Protein AF-A0A4R6VM57-F1 (afdb_monomer_lite)

Structure (mmCIF, N/CA/C/O backbone):
data_AF-A0A4R6VM57-F1
#
_entry.id   AF-A0A4R6VM57-F1
#
loop_
_atom_site.group_PDB
_atom_site.id
_atom_site.type_symbol
_atom_site.label_atom_id
_atom_site.label_alt_id
_atom_site.label_comp_id
_atom_site.label_asym_id
_atom_si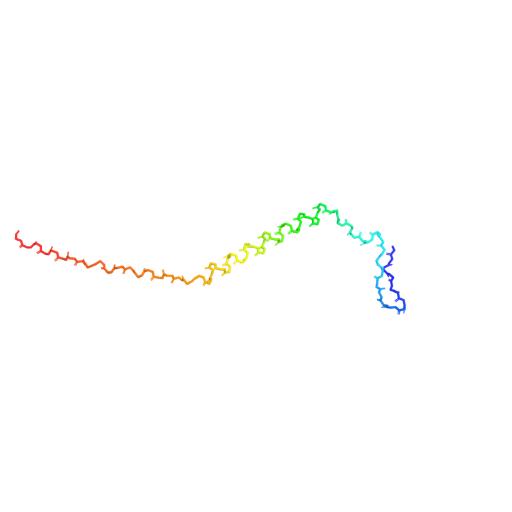te.label_entity_id
_atom_site.label_seq_id
_atom_site.pdbx_PDB_ins_code
_atom_site.Cartn_x
_atom_site.Cartn_y
_atom_site.Cartn_z
_atom_site.occupancy
_atom_site.B_iso_or_equiv
_atom_site.auth_seq_id
_atom_site.auth_comp_id
_atom_site.auth_asym_id
_atom_site.auth_atom_id
_atom_site.pdbx_PDB_model_num
ATOM 1 N N . MET A 1 1 ? 12.465 13.016 -24.319 1.00 64.94 1 MET A N 1
ATOM 2 C CA . MET A 1 1 ? 11.817 11.916 -25.068 1.00 64.94 1 MET A CA 1
ATOM 3 C C . MET A 1 1 ? 10.334 11.892 -24.700 1.00 64.94 1 MET A C 1
ATOM 5 O O . MET A 1 1 ? 10.036 12.307 -23.589 1.00 64.94 1 MET A O 1
ATOM 9 N N . SER A 1 2 ? 9.420 11.461 -25.577 1.00 77.62 2 SER A N 1
ATOM 10 C CA . SER A 1 2 ? 7.969 11.401 -25.285 1.00 77.62 2 SER A CA 1
ATOM 11 C C . SER A 1 2 ? 7.486 9.946 -25.218 1.00 77.62 2 SER A C 1
ATOM 13 O O . SER A 1 2 ? 8.063 9.116 -25.920 1.00 77.62 2 SER A O 1
ATOM 15 N N . PRO A 1 3 ? 6.463 9.612 -24.403 1.00 83.31 3 PRO A N 1
ATOM 16 C CA . PRO A 1 3 ? 5.861 8.279 -24.394 1.00 83.31 3 PRO A CA 1
ATOM 17 C C . PRO A 1 3 ? 5.361 7.879 -25.782 1.00 83.31 3 PRO A C 1
ATOM 19 O O . PRO A 1 3 ? 4.726 8.685 -26.465 1.00 83.31 3 PRO A O 1
ATOM 22 N N . THR A 1 4 ? 5.614 6.635 -26.184 1.00 89.62 4 THR A N 1
ATOM 23 C CA . THR A 1 4 ? 5.212 6.126 -27.503 1.00 89.62 4 THR A CA 1
ATOM 24 C C . THR A 1 4 ? 4.154 5.050 -27.331 1.00 89.62 4 THR A C 1
ATOM 26 O O . THR A 1 4 ? 4.312 4.143 -26.520 1.00 89.62 4 THR A O 1
ATOM 29 N N . THR A 1 5 ? 3.077 5.120 -28.110 1.00 92.19 5 THR A N 1
ATOM 30 C CA . THR A 1 5 ? 2.035 4.083 -28.110 1.00 92.19 5 THR A CA 1
ATOM 31 C C . THR A 1 5 ? 2.302 3.086 -29.234 1.00 92.19 5 THR A C 1
ATOM 33 O O . THR A 1 5 ? 2.530 3.489 -30.374 1.00 92.19 5 THR A O 1
ATOM 36 N N . CYS A 1 6 ? 2.279 1.787 -28.930 1.00 87.69 6 CYS A N 1
ATOM 37 C CA . CYS A 1 6 ? 2.416 0.733 -29.929 1.00 87.69 6 CYS A CA 1
ATOM 38 C C . CYS A 1 6 ? 1.164 0.691 -30.827 1.00 87.69 6 CYS A C 1
ATOM 40 O O . CYS A 1 6 ? 0.071 0.435 -30.317 1.00 87.69 6 CYS A O 1
ATOM 42 N N . PRO A 1 7 ? 1.286 0.872 -32.153 1.00 88.00 7 PRO A N 1
ATOM 43 C CA . PRO A 1 7 ? 0.129 0.924 -33.047 1.00 88.00 7 PRO A CA 1
ATOM 44 C C . PRO A 1 7 ? -0.587 -0.428 -33.210 1.00 88.00 7 PRO A C 1
ATOM 46 O O . PRO A 1 7 ? -1.742 -0.455 -33.615 1.00 88.00 7 PRO A O 1
ATOM 49 N N . CYS A 1 8 ? 0.064 -1.549 -32.881 1.00 90.06 8 CYS A N 1
ATOM 50 C CA . CYS A 1 8 ? -0.513 -2.887 -33.047 1.00 90.06 8 CYS A CA 1
ATOM 51 C C . CYS A 1 8 ? -1.389 -3.330 -31.865 1.00 90.06 8 CYS A C 1
ATOM 53 O O . CYS A 1 8 ? -2.308 -4.121 -32.051 1.00 90.06 8 CYS A O 1
ATOM 55 N N . CYS A 1 9 ? -1.086 -2.872 -30.646 1.00 93.81 9 CYS A N 1
ATOM 56 C CA . CYS A 1 9 ? -1.741 -3.353 -29.422 1.00 93.81 9 CYS A CA 1
ATOM 57 C C . CYS A 1 9 ? -2.147 -2.248 -28.435 1.00 93.81 9 CYS A C 1
ATOM 59 O O . CYS A 1 9 ? -2.709 -2.552 -27.388 1.00 93.81 9 CYS A O 1
ATOM 61 N N . GLY A 1 10 ? -1.857 -0.977 -28.731 1.00 91.69 10 GLY A N 1
ATOM 62 C CA . GLY A 1 10 ? -2.234 0.162 -27.887 1.00 91.69 10 GLY A CA 1
ATOM 63 C C . GLY A 1 10 ? -1.438 0.296 -26.584 1.00 91.69 10 GLY A C 1
ATOM 64 O O . GLY A 1 10 ? -1.720 1.185 -25.787 1.00 91.69 10 GLY A O 1
ATOM 65 N N . VAL A 1 11 ? -0.438 -0.559 -26.350 1.00 93.50 11 VAL A N 1
ATOM 66 C CA . VAL A 1 11 ? 0.420 -0.475 -25.161 1.00 93.50 11 VAL A CA 1
ATOM 67 C C . VAL A 1 11 ? 1.268 0.794 -25.221 1.00 93.50 11 VAL A C 1
ATOM 69 O O . VAL A 1 11 ? 1.943 1.050 -26.220 1.00 93.50 11 VAL A O 1
ATOM 72 N N . VAL A 1 12 ? 1.259 1.571 -24.139 1.00 90.12 12 VAL A N 1
ATOM 73 C CA . VAL A 1 12 ? 2.118 2.749 -23.976 1.00 90.12 12 VAL A CA 1
ATOM 74 C C . VAL A 1 12 ? 3.475 2.306 -23.442 1.00 90.12 12 VAL A C 1
ATOM 76 O O . VAL A 1 12 ? 3.573 1.718 -22.366 1.00 90.12 12 VAL A O 1
ATOM 79 N N . VAL A 1 13 ? 4.528 2.598 -24.196 1.00 86.00 13 VAL A N 1
ATOM 80 C CA . VAL A 1 13 ? 5.916 2.360 -23.807 1.00 86.00 13 VAL A CA 1
ATOM 81 C C . VAL A 1 13 ? 6.483 3.659 -23.247 1.00 86.00 13 VAL A C 1
ATOM 83 O O . VAL A 1 13 ? 6.620 4.658 -23.959 1.00 86.00 13 VAL A O 1
ATOM 86 N N . MET A 1 14 ? 6.813 3.636 -21.958 1.00 84.81 14 MET A N 1
ATOM 87 C CA . MET A 1 14 ? 7.503 4.738 -21.297 1.00 84.81 14 MET A CA 1
ATOM 88 C C . MET A 1 14 ? 9.015 4.632 -21.563 1.00 84.81 14 MET A C 1
ATOM 90 O O . MET A 1 14 ? 9.580 3.547 -21.407 1.00 84.81 14 MET A O 1
ATOM 94 N N . PRO A 1 15 ? 9.689 5.723 -21.966 1.00 79.81 15 PRO A N 1
ATOM 95 C CA . PRO A 1 15 ? 11.146 5.783 -22.046 1.00 79.81 15 PRO A CA 1
ATOM 96 C C . PRO A 1 15 ? 11.779 5.431 -20.699 1.00 79.81 15 PRO A C 1
ATOM 98 O O . PRO A 1 15 ? 11.241 5.803 -19.658 1.00 79.81 15 PRO A O 1
ATOM 101 N N . ARG A 1 16 ? 12.938 4.758 -20.713 1.00 73.31 16 ARG A N 1
ATOM 102 C CA . ARG A 1 16 ? 13.639 4.354 -19.479 1.00 73.31 16 ARG A CA 1
ATOM 103 C C . ARG A 1 16 ? 14.033 5.541 -18.602 1.00 73.31 16 ARG A C 1
ATOM 105 O O . ARG A 1 16 ? 14.038 5.428 -17.388 1.00 73.31 16 ARG A O 1
ATOM 112 N N . GLU A 1 17 ? 14.289 6.704 -19.196 1.00 74.44 17 GLU A N 1
ATOM 113 C CA . GLU A 1 17 ? 14.542 7.924 -18.416 1.00 74.44 17 GLU A CA 1
ATOM 114 C C . GLU A 1 17 ? 13.312 8.386 -17.606 1.00 74.44 17 GLU A C 1
ATOM 116 O O . GLU A 1 17 ? 13.449 9.185 -16.686 1.00 74.44 17 GLU A O 1
ATOM 121 N N . MET A 1 18 ? 12.111 7.907 -17.955 1.00 68.25 18 MET A N 1
ATOM 122 C CA . MET A 1 18 ? 10.853 8.171 -17.249 1.00 68.25 18 MET A CA 1
ATOM 123 C C . MET A 1 18 ? 10.375 6.988 -16.399 1.00 68.25 18 MET A C 1
ATOM 125 O O . MET A 1 18 ? 9.365 7.120 -15.704 1.00 68.25 18 MET A O 1
ATOM 129 N N . SER A 1 19 ? 11.046 5.832 -16.451 1.00 69.94 19 SER A N 1
ATOM 130 C CA . SER A 1 19 ? 10.745 4.731 -15.538 1.00 69.94 19 SER A CA 1
ATOM 131 C C . SER A 1 19 ? 11.418 4.999 -14.201 1.00 69.94 19 SER A C 1
ATOM 133 O O . SER A 1 19 ? 12.635 5.140 -14.124 1.00 69.94 19 SER A O 1
ATOM 135 N N . TYR A 1 20 ? 10.612 5.079 -13.147 1.00 70.44 20 TYR A N 1
ATOM 136 C CA . TYR A 1 20 ? 11.122 5.148 -11.788 1.00 70.44 20 TYR A CA 1
ATOM 137 C C . TYR A 1 20 ? 11.486 3.729 -11.347 1.00 70.44 20 TYR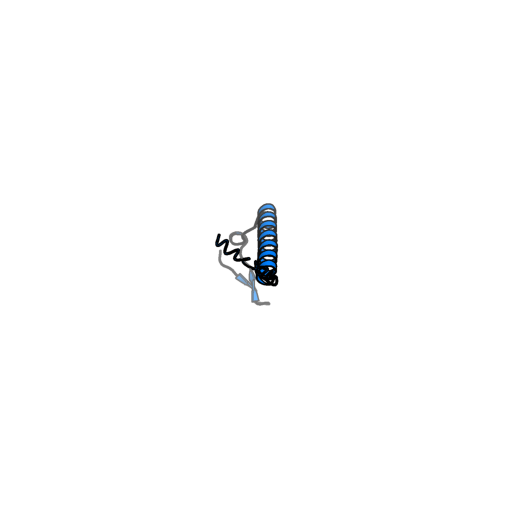 A C 1
ATOM 139 O O . TYR A 1 20 ? 10.607 2.942 -10.987 1.00 70.44 20 TYR A O 1
ATOM 147 N N . ASP A 1 21 ? 12.769 3.385 -11.427 1.00 70.12 21 ASP A N 1
ATOM 148 C CA . ASP A 1 21 ? 13.273 2.141 -10.855 1.00 70.12 21 ASP A CA 1
ATOM 149 C C . ASP A 1 21 ? 13.327 2.324 -9.337 1.00 70.12 21 ASP A C 1
ATOM 151 O O . ASP A 1 21 ? 14.189 3.011 -8.796 1.00 70.12 21 ASP A O 1
ATOM 155 N N . PHE A 1 22 ? 12.342 1.765 -8.636 1.00 68.12 22 PHE A N 1
ATOM 156 C CA . PHE A 1 22 ? 12.415 1.685 -7.185 1.00 68.12 22 PHE A CA 1
ATOM 157 C C . PHE A 1 22 ? 13.484 0.660 -6.820 1.00 68.12 22 PHE A C 1
ATOM 159 O O . PHE A 1 22 ? 13.383 -0.504 -7.217 1.00 68.12 22 PHE A O 1
ATOM 166 N N . ASP A 1 23 ? 14.470 1.068 -6.023 1.00 72.00 23 ASP A N 1
ATOM 167 C CA . ASP A 1 23 ? 15.431 0.128 -5.463 1.00 72.00 23 ASP A CA 1
ATOM 168 C C . ASP A 1 23 ? 14.686 -0.969 -4.689 1.00 72.00 23 ASP A C 1
ATOM 170 O O . ASP A 1 23 ? 13.702 -0.715 -3.980 1.00 72.00 23 ASP A O 1
ATOM 174 N N . GLY A 1 24 ? 15.150 -2.217 -4.811 1.00 71.50 24 GLY A N 1
ATOM 175 C CA . GLY A 1 24 ? 14.506 -3.366 -4.163 1.00 71.50 24 GLY A CA 1
ATOM 176 C C . GLY A 1 24 ? 14.366 -3.198 -2.643 1.00 71.50 24 GLY A C 1
ATOM 177 O O . GLY A 1 24 ? 13.403 -3.682 -2.044 1.00 71.50 24 GLY A O 1
ATOM 178 N N . GLU A 1 25 ? 15.278 -2.444 -2.023 1.00 74.25 25 GLU A N 1
ATOM 179 C CA . GLU A 1 25 ? 15.213 -2.067 -0.611 1.00 74.25 25 GLU A CA 1
ATOM 180 C C . GLU A 1 25 ? 14.035 -1.124 -0.305 1.00 74.25 25 GLU A C 1
ATOM 182 O O . GLU A 1 25 ? 13.316 -1.337 0.678 1.00 74.25 25 GLU A O 1
ATOM 187 N N . THR A 1 26 ? 13.764 -0.141 -1.171 1.00 82.31 26 THR A N 1
ATOM 188 C CA . THR A 1 26 ? 12.627 0.785 -1.042 1.00 82.31 26 THR A CA 1
ATOM 189 C C . THR A 1 26 ? 11.299 0.041 -1.143 1.00 82.31 26 THR A C 1
ATOM 191 O O . THR A 1 26 ? 10.415 0.234 -0.304 1.00 82.31 26 THR A O 1
ATOM 194 N N . VAL A 1 27 ? 11.166 -0.868 -2.113 1.00 83.75 27 VAL A N 1
ATOM 195 C CA . VAL A 1 27 ? 9.950 -1.685 -2.277 1.00 83.75 27 VAL A CA 1
ATOM 196 C C . VAL A 1 27 ? 9.727 -2.578 -1.056 1.00 83.75 27 VAL A C 1
ATOM 198 O O . VAL A 1 27 ? 8.607 -2.663 -0.542 1.00 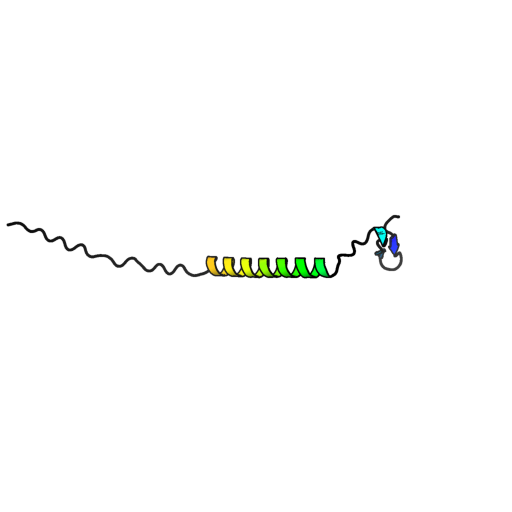83.75 27 VAL A O 1
ATOM 201 N N . ALA A 1 28 ? 10.785 -3.211 -0.546 1.00 83.69 28 ALA A N 1
ATOM 202 C CA . ALA A 1 28 ? 10.704 -4.042 0.650 1.00 83.69 28 ALA A CA 1
ATOM 203 C C . ALA A 1 28 ? 10.314 -3.227 1.896 1.00 83.69 28 ALA A C 1
ATOM 205 O O . ALA A 1 28 ? 9.499 -3.693 2.698 1.00 83.69 28 ALA A O 1
ATOM 206 N N . SER A 1 29 ? 10.851 -2.012 2.050 1.00 85.81 29 SER A N 1
ATOM 207 C CA . SER A 1 29 ? 10.499 -1.118 3.159 1.00 85.81 29 SER A CA 1
ATOM 208 C C . SER A 1 29 ? 9.030 -0.706 3.112 1.00 85.81 29 SER A C 1
ATOM 210 O O . SER A 1 29 ? 8.297 -0.946 4.074 1.00 85.81 29 SER A O 1
ATOM 212 N N . LEU A 1 30 ? 8.565 -0.203 1.965 1.00 90.81 30 LEU A N 1
ATOM 213 C CA . LEU A 1 30 ? 7.167 0.194 1.773 1.00 90.81 30 LEU A CA 1
ATOM 214 C C . LEU A 1 30 ? 6.207 -0.984 1.982 1.00 90.81 30 LEU A C 1
ATOM 216 O O . LEU A 1 30 ? 5.150 -0.838 2.594 1.00 90.81 30 LEU A O 1
ATOM 220 N N . THR A 1 31 ? 6.591 -2.183 1.542 1.00 92.88 31 THR A N 1
ATOM 221 C CA . THR A 1 31 ? 5.789 -3.396 1.754 1.00 92.88 31 THR A CA 1
ATOM 222 C C . THR A 1 31 ? 5.611 -3.702 3.244 1.00 92.88 31 THR A C 1
ATOM 224 O O . THR A 1 31 ? 4.500 -4.030 3.675 1.00 92.88 31 THR A O 1
ATOM 227 N N . ARG A 1 32 ? 6.671 -3.561 4.053 1.00 94.38 32 ARG A N 1
ATOM 228 C CA . ARG A 1 32 ? 6.592 -3.748 5.512 1.00 94.38 32 ARG A CA 1
ATOM 229 C C . ARG A 1 32 ? 5.693 -2.705 6.169 1.00 94.38 32 ARG A C 1
ATOM 231 O O . ARG A 1 32 ? 4.866 -3.066 7.007 1.00 94.38 32 ARG A O 1
ATOM 238 N N . GLU A 1 33 ? 5.809 -1.442 5.772 1.00 96.44 33 GLU A N 1
ATOM 239 C CA . GLU A 1 33 ? 4.974 -0.359 6.306 1.00 96.44 33 GLU A CA 1
ATOM 240 C C . GLU A 1 33 ? 3.489 -0.579 5.995 1.00 96.44 33 GLU A C 1
ATOM 242 O O . GLU A 1 33 ? 2.641 -0.507 6.890 1.00 96.44 33 GLU A O 1
ATOM 247 N N . VAL A 1 34 ? 3.162 -0.948 4.752 1.00 97.62 34 VAL A N 1
ATOM 248 C CA . VAL A 1 34 ? 1.785 -1.265 4.344 1.00 97.62 34 VAL A CA 1
ATOM 249 C C . VAL A 1 34 ? 1.241 -2.469 5.118 1.00 97.62 34 VAL A C 1
ATOM 251 O O . VAL A 1 34 ? 0.081 -2.455 5.545 1.00 97.62 34 VAL A O 1
ATOM 254 N N . ALA A 1 35 ? 2.055 -3.505 5.340 1.00 97.62 35 ALA A N 1
ATOM 255 C CA . ALA A 1 35 ? 1.656 -4.664 6.135 1.00 97.62 35 ALA A CA 1
ATOM 256 C C . ALA A 1 35 ? 1.346 -4.277 7.592 1.00 97.62 35 ALA A C 1
ATOM 258 O O . ALA A 1 35 ? 0.307 -4.678 8.131 1.00 97.62 35 ALA A O 1
ATOM 259 N N . TYR A 1 36 ? 2.192 -3.445 8.205 1.00 96.75 36 TYR A N 1
ATOM 260 C CA . TYR A 1 36 ? 1.972 -2.929 9.556 1.00 96.75 36 TYR A CA 1
ATOM 261 C C . TYR A 1 36 ? 0.674 -2.113 9.655 1.00 96.75 36 TYR A C 1
ATOM 263 O O . TYR A 1 36 ? -0.139 -2.346 10.555 1.00 96.75 36 TYR A O 1
ATOM 271 N N . LEU A 1 37 ? 0.436 -1.202 8.707 1.00 98.00 37 LEU A N 1
ATOM 272 C CA . LEU A 1 37 ? -0.783 -0.388 8.649 1.00 98.00 37 LEU A CA 1
ATOM 273 C C . LEU A 1 37 ? -2.040 -1.259 8.555 1.00 98.00 37 LEU A C 1
ATOM 275 O O . LEU A 1 37 ? -2.988 -1.063 9.318 1.00 98.00 37 LEU A O 1
ATOM 279 N N . ARG A 1 38 ? -2.037 -2.268 7.675 1.00 97.62 38 ARG A N 1
ATOM 280 C CA . ARG A 1 38 ? -3.162 -3.207 7.528 1.00 97.62 38 ARG A CA 1
ATOM 281 C C . ARG A 1 38 ? -3.446 -3.969 8.821 1.00 97.62 38 ARG A C 1
ATOM 283 O O . ARG A 1 38 ? -4.604 -4.047 9.230 1.00 97.62 38 ARG A O 1
ATOM 290 N N . ALA A 1 39 ? -2.409 -4.483 9.483 1.00 96.75 39 ALA A N 1
ATOM 291 C CA . ALA A 1 39 ? -2.554 -5.185 10.757 1.00 96.75 39 ALA A CA 1
ATOM 292 C C . ALA A 1 39 ? -3.117 -4.266 11.855 1.00 96.75 39 ALA A C 1
ATOM 294 O O . ALA A 1 39 ? -3.998 -4.659 12.620 1.00 96.75 39 ALA A O 1
ATOM 295 N N . THR A 1 40 ? -2.653 -3.019 11.912 1.00 95.88 40 THR A N 1
ATOM 296 C CA . THR A 1 40 ? -3.139 -2.030 12.880 1.00 95.88 40 THR A CA 1
ATOM 297 C C . THR A 1 40 ? -4.598 -1.663 12.635 1.00 95.88 40 THR A C 1
ATOM 299 O O . THR A 1 40 ? -5.392 -1.700 13.573 1.00 95.88 40 THR A O 1
ATOM 302 N N . VAL A 1 41 ? -4.993 -1.413 11.386 1.00 96.19 41 VAL A N 1
ATOM 303 C CA . VAL A 1 41 ? -6.398 -1.156 11.033 1.00 96.19 41 VAL A CA 1
ATOM 304 C C . VAL A 1 41 ? -7.285 -2.355 11.374 1.00 96.19 41 VAL A C 1
ATOM 306 O O . VAL A 1 41 ? -8.375 -2.169 11.912 1.00 96.19 41 VAL A O 1
ATOM 309 N N . ALA A 1 42 ? -6.829 -3.582 11.110 1.00 94.38 42 ALA A N 1
ATOM 310 C CA . ALA A 1 42 ? -7.570 -4.788 11.473 1.00 94.38 42 ALA A CA 1
ATOM 311 C C . ALA A 1 42 ? -7.801 -4.882 12.991 1.00 94.38 42 ALA A C 1
ATOM 313 O O . ALA A 1 42 ? -8.927 -5.132 13.420 1.00 94.38 42 ALA A O 1
ATOM 314 N N . ARG A 1 43 ? -6.775 -4.600 13.806 1.00 91.06 43 ARG A N 1
ATOM 315 C CA . ARG A 1 43 ? -6.903 -4.556 15.274 1.00 91.06 43 ARG A CA 1
ATOM 316 C C . ARG A 1 43 ? -7.876 -3.480 15.744 1.00 91.06 43 ARG A C 1
ATOM 318 O O . ARG A 1 43 ? -8.713 -3.760 16.594 1.00 91.06 43 ARG A O 1
ATOM 325 N N . LEU A 1 44 ? -7.799 -2.275 15.181 1.00 93.19 44 LEU A N 1
ATOM 326 C CA . LEU A 1 44 ? -8.706 -1.181 15.537 1.00 93.19 44 LEU A CA 1
ATOM 327 C C . LEU A 1 44 ? -10.160 -1.516 15.190 1.00 93.19 44 LEU A C 1
ATOM 329 O O . LEU A 1 44 ? -11.049 -1.278 16.001 1.00 93.19 44 LEU A O 1
ATOM 333 N N . ARG A 1 45 ? -10.401 -2.131 14.027 1.00 91.06 45 ARG A N 1
ATOM 334 C CA . ARG A 1 45 ? -11.737 -2.616 13.651 1.00 91.06 45 ARG A CA 1
ATOM 335 C C . ARG A 1 45 ? -12.225 -3.719 14.583 1.00 91.06 45 ARG A C 1
ATOM 337 O O . ARG A 1 45 ? -13.389 -3.709 14.959 1.00 91.06 45 ARG A O 1
ATOM 344 N N . ALA A 1 46 ? -11.364 -4.654 14.976 1.00 84.56 46 ALA A N 1
ATOM 345 C CA . ALA A 1 46 ? -11.740 -5.686 15.938 1.00 84.56 46 ALA A CA 1
ATOM 346 C C . ALA A 1 46 ? -12.099 -5.078 17.305 1.00 84.56 46 ALA A C 1
ATOM 348 O O . ALA A 1 46 ? -13.096 -5.470 17.897 1.00 84.56 46 ALA A O 1
ATOM 349 N N . ALA A 1 47 ? -11.345 -4.077 17.770 1.00 82.50 47 ALA A N 1
ATOM 350 C CA . ALA A 1 47 ? -11.637 -3.364 19.012 1.00 82.50 47 ALA A CA 1
ATOM 351 C C . ALA A 1 47 ? -12.943 -2.555 18.935 1.00 82.50 47 ALA A C 1
ATOM 353 O O . ALA A 1 47 ? -13.705 -2.542 19.895 1.00 82.50 47 ALA A O 1
ATOM 354 N N . SER A 1 48 ? -13.238 -1.922 17.794 1.00 74.00 48 SER A N 1
ATOM 355 C CA . SER A 1 48 ? -14.479 -1.157 17.613 1.00 74.00 48 SER A CA 1
ATOM 356 C C . SER A 1 48 ? -15.730 -2.038 17.525 1.00 74.00 48 SER A C 1
ATOM 358 O O . SER A 1 48 ? -16.827 -1.558 17.785 1.00 74.00 48 SER A O 1
ATOM 360 N N . HIS A 1 49 ? -15.576 -3.305 17.132 1.00 66.62 49 HIS A N 1
ATOM 361 C CA . HIS A 1 49 ? -16.663 -4.288 17.056 1.00 66.62 49 HIS A CA 1
ATOM 362 C C . HIS A 1 49 ? -16.657 -5.267 18.236 1.00 66.62 49 HIS A C 1
ATOM 364 O O . HIS A 1 49 ? -17.490 -6.173 18.280 1.00 66.62 49 HIS A O 1
ATOM 370 N N . ALA A 1 50 ? -15.735 -5.110 19.191 1.00 62.00 50 ALA A N 1
ATOM 371 C CA . ALA A 1 50 ? -15.771 -5.881 20.418 1.00 62.00 50 ALA A CA 1
ATOM 372 C C . ALA A 1 50 ? -17.041 -5.477 21.183 1.00 62.00 50 ALA A C 1
ATOM 374 O O . ALA A 1 50 ? -17.250 -4.282 21.414 1.00 62.00 50 ALA A O 1
ATOM 375 N N . PRO A 1 51 ? -17.911 -6.431 21.563 1.00 58.31 51 PRO A N 1
ATOM 376 C CA . PRO A 1 51 ? -19.059 -6.107 22.386 1.00 58.31 51 PRO A CA 1
ATOM 377 C C . PRO A 1 51 ? -18.536 -5.479 23.675 1.00 58.31 51 PRO A C 1
ATOM 379 O O . PRO A 1 51 ? -17.748 -6.089 24.400 1.00 58.31 51 PRO A O 1
ATOM 382 N N . VAL A 1 52 ? -18.960 -4.244 23.944 1.00 60.12 52 VAL A N 1
ATOM 383 C CA . VAL A 1 52 ? -18.798 -3.630 25.257 1.00 60.12 52 VAL A CA 1
ATOM 384 C C . VAL A 1 52 ? -19.573 -4.525 26.214 1.00 60.12 52 VAL A C 1
ATOM 386 O O . VAL A 1 52 ? -20.798 -4.450 26.305 1.00 60.12 52 VAL A O 1
ATOM 389 N N . LEU A 1 53 ? -18.867 -5.431 26.891 1.00 60.38 53 LEU A N 1
ATOM 390 C CA . LEU A 1 53 ? -19.376 -6.098 28.076 1.00 60.38 53 LEU A CA 1
ATOM 391 C C . LEU A 1 53 ? -19.560 -4.987 29.105 1.00 60.38 53 LEU A C 1
ATOM 393 O O . LEU A 1 53 ? -18.654 -4.675 29.873 1.00 60.38 53 LEU A O 1
ATOM 397 N N . HIS A 1 54 ? -20.725 -4.343 29.074 1.00 56.97 54 HIS A N 1
ATOM 398 C CA . HIS A 1 54 ? -21.225 -3.571 30.191 1.00 56.97 54 HIS A CA 1
ATOM 399 C C . HIS A 1 54 ? -21.350 -4.557 31.352 1.00 56.97 54 HIS A C 1
ATOM 401 O O . HIS A 1 54 ? -22.389 -5.183 31.554 1.00 56.97 54 HIS A O 1
ATOM 407 N N . THR A 1 55 ? -20.265 -4.749 32.100 1.00 56.75 55 THR A N 1
ATOM 408 C CA . THR A 1 55 ? -20.344 -5.283 33.449 1.00 56.75 55 THR A CA 1
ATOM 409 C C . THR A 1 55 ? -21.165 -4.262 34.215 1.00 56.75 55 THR A C 1
ATOM 411 O O . THR A 1 55 ? -20.662 -3.196 34.575 1.00 56.75 55 THR A O 1
ATOM 414 N N . ALA A 1 56 ? -22.461 -4.542 34.344 1.00 56.94 56 ALA A N 1
ATOM 415 C CA . ALA A 1 56 ? -23.374 -3.729 35.119 1.00 56.94 56 ALA A CA 1
ATOM 416 C C . ALA A 1 56 ? -22.731 -3.470 36.493 1.00 56.94 56 ALA A C 1
ATOM 418 O O . ALA A 1 56 ? -22.255 -4.425 37.121 1.00 56.94 56 ALA A O 1
ATOM 419 N N . PRO A 1 57 ? -22.656 -2.211 36.962 1.00 57.00 57 PRO A N 1
ATOM 420 C CA . PRO A 1 57 ? -22.216 -1.954 38.320 1.00 57.00 57 PRO A CA 1
ATOM 421 C C . PRO A 1 57 ? -23.183 -2.694 39.245 1.00 57.00 57 PRO A C 1
ATOM 423 O O . PRO A 1 57 ? -24.395 -2.485 39.180 1.00 57.00 57 PRO A O 1
ATOM 426 N N . LYS A 1 58 ? -22.657 -3.613 40.063 1.00 59.94 58 LYS A N 1
ATOM 427 C CA . LYS A 1 58 ? -23.443 -4.253 41.122 1.00 59.94 58 LYS A CA 1
ATOM 428 C C . LYS A 1 58 ? -24.097 -3.133 41.942 1.00 59.94 58 LYS A C 1
ATOM 430 O O . LYS A 1 58 ? -23.375 -2.209 42.329 1.00 59.94 58 LYS A O 1
ATOM 435 N N . PRO A 1 59 ? -25.414 -3.173 42.202 1.00 47.88 59 PRO A N 1
ATOM 436 C CA . PRO A 1 59 ? -26.021 -2.196 43.083 1.00 47.88 59 PRO A CA 1
ATOM 437 C C . PRO A 1 59 ? -25.404 -2.396 44.466 1.00 47.88 59 PRO A C 1
ATOM 439 O O . PRO A 1 59 ? -25.534 -3.458 45.069 1.00 47.88 59 PRO A O 1
ATOM 442 N N . VAL A 1 60 ? -24.661 -1.396 44.934 1.00 60.53 60 VAL A N 1
ATOM 443 C CA . VAL A 1 60 ? -24.219 -1.338 46.324 1.00 60.53 60 VAL A CA 1
ATOM 444 C C . VAL A 1 60 ? -25.458 -0.942 47.116 1.00 60.53 60 VAL A C 1
ATOM 446 O O . VAL A 1 60 ? -25.848 0.226 47.117 1.00 60.53 60 VAL A O 1
ATOM 449 N N . GLU A 1 61 ? -26.129 -1.925 47.715 1.00 56.19 61 GLU A N 1
ATOM 450 C CA . GLU A 1 61 ? -27.199 -1.671 48.674 1.00 56.19 61 GLU A CA 1
ATOM 451 C C . GLU A 1 61 ?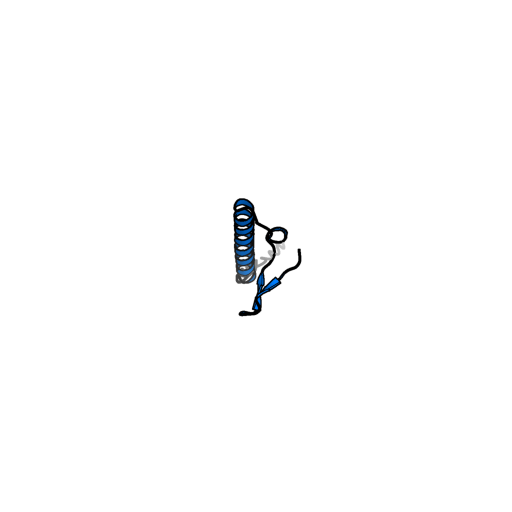 -26.614 -0.856 49.828 1.00 56.19 61 GLU A C 1
ATOM 453 O O . GLU A 1 61 ? -25.784 -1.305 50.617 1.00 56.19 61 GLU A O 1
ATOM 458 N N . ARG A 1 62 ? -27.010 0.413 49.857 1.00 48.78 62 ARG A N 1
ATOM 459 C CA . ARG A 1 62 ? -26.670 1.377 50.889 1.00 48.78 62 ARG A CA 1
ATOM 460 C C . ARG A 1 62 ? -27.443 0.978 52.145 1.00 48.78 62 ARG A C 1
ATOM 462 O O . ARG A 1 62 ? -28.592 1.379 52.307 1.00 48.78 62 ARG A O 1
ATOM 469 N N . ALA A 1 63 ? -26.829 0.175 53.011 1.00 50.38 63 ALA A N 1
ATOM 470 C CA . ALA A 1 63 ? -27.326 -0.050 54.362 1.00 50.38 63 ALA A CA 1
ATOM 471 C C . ALA A 1 63 ? -27.263 1.283 55.124 1.00 50.38 63 ALA A C 1
ATOM 473 O O . ALA A 1 63 ? -26.202 1.743 55.543 1.00 50.38 63 ALA A O 1
ATOM 474 N N . VAL A 1 64 ? -28.408 1.956 55.209 1.00 52.00 64 VAL A N 1
ATOM 475 C CA . VAL A 1 64 ? -28.624 3.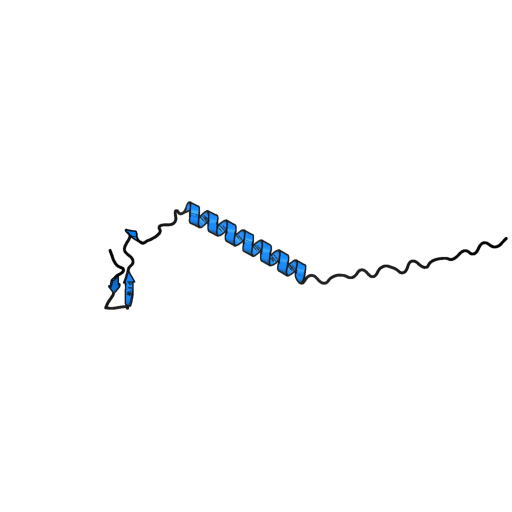102 56.088 1.00 52.00 64 VAL A CA 1
ATOM 476 C C . VAL A 1 64 ? -28.815 2.540 57.493 1.00 52.00 64 VAL A C 1
ATOM 478 O O . VAL A 1 64 ? -29.923 2.163 57.862 1.00 52.00 64 VAL A O 1
ATOM 481 N N . GLU A 1 65 ? -27.744 2.471 58.281 1.00 47.88 65 GLU A N 1
ATOM 482 C CA . GLU A 1 65 ? -27.881 2.388 59.735 1.00 47.88 65 GLU A CA 1
ATOM 483 C C . GLU A 1 65 ? -28.121 3.800 60.268 1.00 47.88 65 GLU A C 1
ATOM 485 O O . GLU A 1 65 ? -27.209 4.600 60.480 1.00 47.88 65 GLU A O 1
ATOM 490 N N . ALA A 1 66 ? -29.400 4.116 60.450 1.00 53.22 66 ALA A N 1
ATOM 491 C CA . ALA A 1 66 ? -29.818 5.154 61.368 1.00 53.22 66 ALA A CA 1
ATOM 492 C C . ALA A 1 66 ? -29.581 4.640 62.797 1.00 53.22 66 ALA A C 1
ATOM 494 O O . ALA A 1 66 ? -30.428 3.953 63.363 1.00 53.22 66 ALA A O 1
ATOM 495 N N . VAL A 1 67 ? -28.426 4.959 63.384 1.00 46.31 67 VAL A N 1
ATOM 496 C CA . VAL A 1 67 ? -28.256 4.882 64.840 1.00 46.31 67 VAL A CA 1
ATOM 497 C C . VAL A 1 67 ? -28.875 6.145 65.434 1.00 46.31 67 VAL A C 1
ATOM 499 O O . VAL A 1 67 ? -28.285 7.223 65.422 1.00 46.31 67 VAL A O 1
ATOM 502 N N . SER A 1 68 ? -30.108 6.000 65.912 1.00 43.00 68 SER A N 1
ATOM 503 C CA . SER A 1 68 ? -30.666 6.828 66.977 1.00 43.00 68 SER A CA 1
ATOM 504 C C . SER A 1 68 ? -30.529 6.063 68.291 1.00 43.00 68 SER A C 1
ATOM 506 O O . SER A 1 68 ? -31.206 5.052 68.462 1.00 43.00 68 SER A O 1
ATO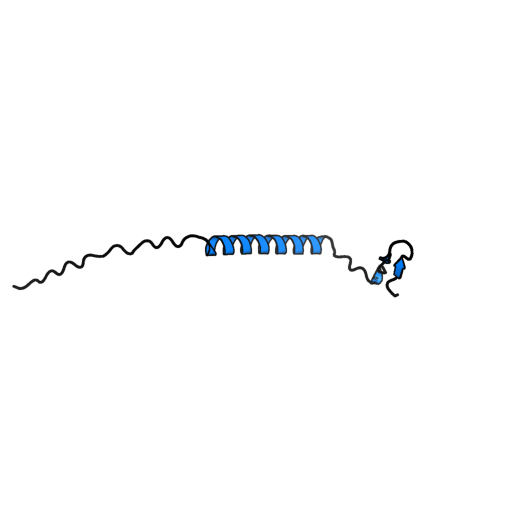M 508 N N . ALA A 1 69 ? -29.665 6.548 69.184 1.00 38.12 69 ALA A N 1
ATOM 509 C CA . ALA A 1 69 ? -29.788 6.487 70.644 1.00 38.12 69 ALA A CA 1
ATOM 510 C C . ALA A 1 69 ? -28.693 7.361 71.269 1.00 38.12 69 ALA A C 1
ATOM 512 O O . ALA A 1 69 ? -27.509 7.134 70.934 1.00 38.12 69 ALA A O 1
#

Organism: NCBI:txid663603

pLDDT: mean 75.97, std 16.95, range [38.12, 98.0]

Foldseek 3Di:
DDWDADPVPRDIDDDPVPDDDDDPVNVVVVVVVVVVVVVVVVVVVCVVPPPPPCPDPDPPPPPPPPDDD

Secondary structure (DSSP, 8-state):
---EE-TTT--EE--GGG-----HHHHHHHHHHHHHHHHHHHHHHHHHTS-----PPP-----------

Radius of gyration: 32.08 Å; chains: 1; bounding box: 46×18×104 Å

Sequence (69 aa):
MSPTTCPCCGVVVMPREMSYDFDGETVASLTREVAYLRATVARLRAASHAPVLHTAPKPVERAVEAVSA